Protein AF-A0A354C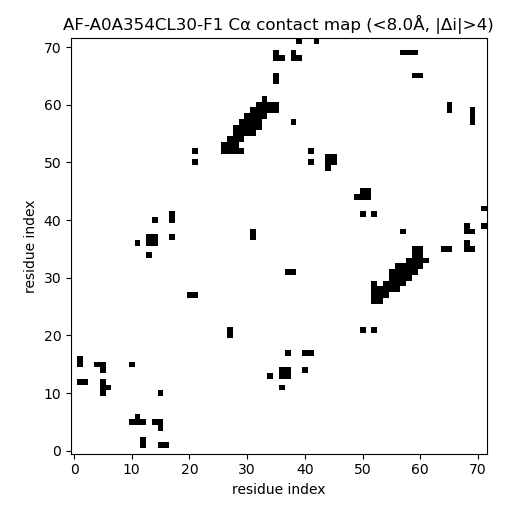L30-F1 (afdb_monomer)

pLDDT: mean 94.31, std 5.38, range [78.19, 98.5]

Mean predicted aligned error: 2.86 Å

Secondary structure (DSSP,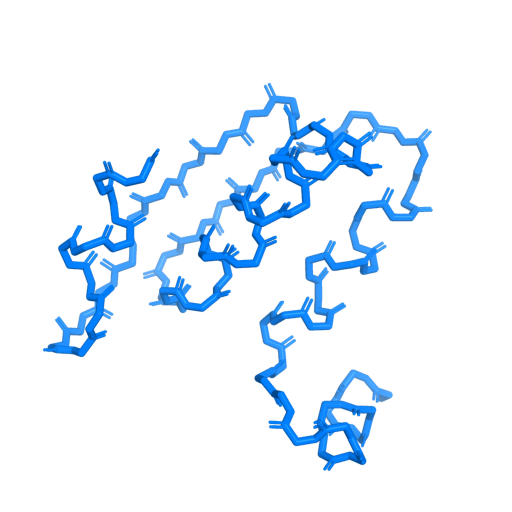 8-state):
-HHHHHHHHTS-HHHHHHHHHHTT-S--EEEESS-HHHHHHHHHHHHTTS---SEEEE---SSSSHHHHH--

Radius of gyration: 11.82 Å; Cα contacts (8 Å, |Δi|>4): 88; chains: 1; bounding box: 33×20×30 Å

Sequence (72 aa):
DVAAEAKSRGVTRATVSMERAAALHRPVIFAIGNAPTALISLHEMMQEGVFTPAFIIGVPVGFVNVEAAKEL

Nearest PDB structures (foldseek):
  3e7d-assembly1_A  TM=8.551E-01  e=2.285E-03  Brucella abortus
  1ou0-assembly1_A  TM=8.292E-01  e=3.672E-03  Thermoplasma acidophilum DSM 1728
  1f2v-assembly1_A  TM=8.738E-01  e=6.316E-03  Pseudomonas denitrificans (nom. rej.)

Foldseek 3Di:
DLVVVCVVVVHDSLLSVLVVQQVPPDAAEEEAAADLVNLVSQVVCVVVVNGDHPYYRQRHDDDPCRVVSVVD

Structure (mmCIF, N/CA/C/O backbone):
data_AF-A0A354CL30-F1
#
_entry.id   AF-A0A354CL30-F1
#
loop_
_atom_site.group_PDB
_atom_site.id
_atom_site.type_symbol
_atom_site.label_atom_id
_atom_site.label_alt_id
_atom_site.la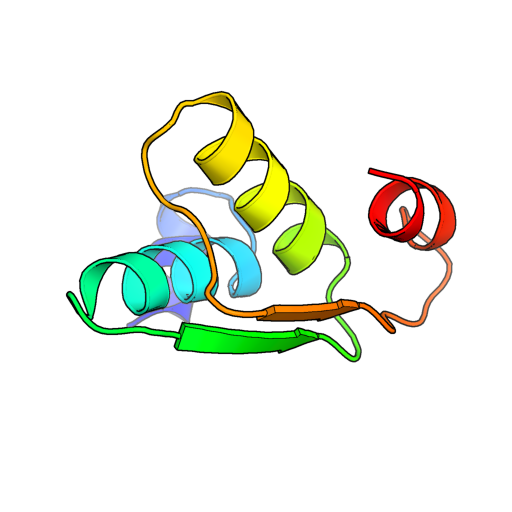bel_comp_id
_atom_site.label_asym_id
_atom_site.label_entity_id
_atom_site.label_seq_id
_atom_site.pdbx_PDB_ins_code
_atom_site.Cartn_x
_atom_site.Cartn_y
_atom_site.Cartn_z
_atom_site.occupancy
_atom_site.B_iso_or_equiv
_atom_site.auth_seq_id
_atom_site.auth_comp_id
_atom_site.auth_asym_id
_atom_site.auth_atom_id
_atom_site.pdbx_PDB_model_num
ATOM 1 N N . ASP A 1 1 ? -4.604 -10.665 -13.473 1.00 93.50 1 ASP A N 1
ATOM 2 C CA . ASP A 1 1 ? -5.425 -9.434 -13.512 1.00 93.50 1 ASP A CA 1
ATOM 3 C C . ASP A 1 1 ? -4.695 -8.225 -12.909 1.00 93.50 1 ASP A C 1
ATOM 5 O O . ASP A 1 1 ? -4.450 -7.291 -13.658 1.00 93.50 1 ASP A O 1
ATOM 9 N N . VAL A 1 2 ? -4.233 -8.257 -11.650 1.00 97.62 2 VAL A N 1
ATOM 10 C CA . VAL A 1 2 ? -3.517 -7.145 -10.974 1.00 97.62 2 VAL A CA 1
ATOM 11 C C . VAL A 1 2 ? -2.350 -6.592 -11.801 1.00 97.62 2 VAL A C 1
ATOM 13 O O . VAL A 1 2 ? -2.194 -5.386 -11.944 1.00 97.62 2 VAL A O 1
ATOM 16 N N . ALA A 1 3 ? -1.526 -7.470 -12.383 1.00 98.00 3 ALA A N 1
ATOM 17 C CA . ALA A 1 3 ? -0.388 -7.052 -13.202 1.00 98.00 3 ALA A CA 1
ATOM 18 C C . ALA A 1 3 ? -0.795 -6.351 -14.508 1.00 98.00 3 ALA A C 1
ATOM 20 O O . ALA A 1 3 ? -0.109 -5.429 -14.940 1.00 98.00 3 ALA A O 1
ATOM 21 N N . ALA A 1 4 ? -1.896 -6.784 -15.128 1.00 98.44 4 ALA A N 1
ATOM 22 C CA . ALA A 1 4 ? -2.397 -6.176 -16.356 1.00 98.44 4 ALA A CA 1
ATOM 23 C C . ALA A 1 4 ? -2.988 -4.790 -16.068 1.00 98.44 4 ALA A C 1
ATOM 25 O O . ALA A 1 4 ? -2.669 -3.839 -16.772 1.00 98.44 4 ALA A O 1
ATOM 26 N N . GLU A 1 5 ? -3.762 -4.674 -14.988 1.00 98.38 5 GLU A N 1
ATOM 27 C CA . GLU A 1 5 ? -4.349 -3.414 -14.531 1.00 98.38 5 GLU A CA 1
ATOM 28 C C . GLU A 1 5 ? -3.279 -2.393 -14.112 1.00 98.38 5 GLU A C 1
ATOM 30 O O . GLU A 1 5 ? -3.303 -1.239 -14.539 1.00 98.38 5 GLU A O 1
ATOM 35 N N . ALA A 1 6 ? -2.285 -2.829 -13.333 1.00 98.38 6 ALA A N 1
ATOM 36 C CA . ALA A 1 6 ? -1.160 -1.984 -12.943 1.00 98.38 6 ALA A CA 1
ATOM 37 C C . ALA A 1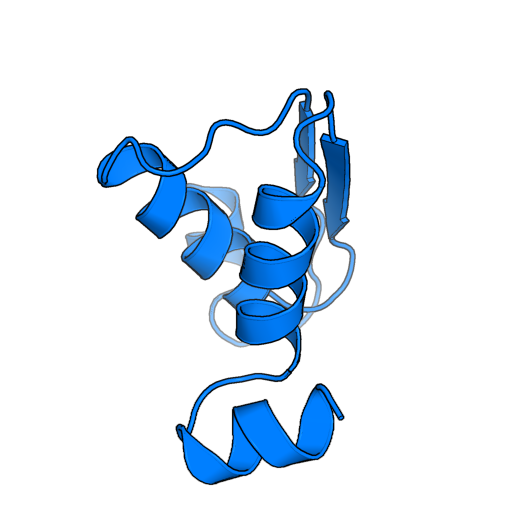 6 ? -0.417 -1.450 -14.176 1.00 98.38 6 ALA A C 1
ATOM 39 O O . ALA A 1 6 ? -0.110 -0.262 -14.258 1.00 98.38 6 ALA A O 1
ATOM 40 N N . LYS A 1 7 ? -0.200 -2.314 -15.178 1.00 98.38 7 LYS A N 1
ATOM 41 C CA . LYS A 1 7 ? 0.430 -1.929 -16.443 1.00 98.38 7 LYS A CA 1
ATOM 42 C C . LYS A 1 7 ? -0.422 -0.936 -17.236 1.00 98.38 7 LYS A C 1
ATOM 44 O O . LYS A 1 7 ? 0.137 0.029 -17.743 1.00 98.38 7 LYS A O 1
ATOM 49 N N . SER A 1 8 ? -1.738 -1.140 -17.345 1.00 98.50 8 SER A N 1
ATOM 50 C CA . SER A 1 8 ? -2.613 -0.218 -18.086 1.00 98.50 8 SER A CA 1
ATOM 51 C C . SER A 1 8 ? -2.722 1.156 -17.425 1.00 98.50 8 SER A C 1
ATOM 53 O O . SER A 1 8 ? -2.904 2.147 -18.121 1.00 98.50 8 SER A O 1
ATOM 55 N N . ARG A 1 9 ? -2.599 1.217 -16.094 1.00 97.81 9 ARG A N 1
ATOM 56 C CA . ARG A 1 9 ? -2.667 2.457 -15.305 1.00 97.81 9 ARG A CA 1
ATOM 57 C C . ARG A 1 9 ? -1.306 3.125 -15.075 1.00 97.81 9 ARG A C 1
ATOM 59 O O . ARG A 1 9 ? -1.271 4.236 -14.565 1.00 97.81 9 ARG A O 1
ATOM 66 N N . GLY A 1 10 ? -0.195 2.467 -15.414 1.00 97.50 10 GLY A N 1
ATOM 67 C CA . GLY A 1 10 ? 1.153 2.993 -15.168 1.00 97.50 10 GLY A CA 1
ATOM 68 C C . GLY A 1 10 ? 1.548 3.048 -13.686 1.00 97.50 10 GLY A C 1
ATOM 69 O O . GLY A 1 10 ? 2.429 3.818 -13.318 1.00 97.50 10 GLY A O 1
ATOM 70 N N . VAL A 1 11 ? 0.915 2.238 -12.834 1.00 97.38 11 VAL A N 1
ATOM 71 C CA . VAL A 1 11 ? 1.182 2.177 -11.386 1.00 97.38 11 VAL A CA 1
ATOM 72 C C . VAL A 1 11 ? 1.846 0.856 -11.005 1.00 97.38 11 VAL A C 1
ATOM 74 O O . VAL A 1 11 ? 1.948 -0.081 -11.802 1.00 97.38 11 VAL A O 1
ATOM 77 N N . THR A 1 12 ? 2.308 0.739 -9.760 1.00 97.44 12 THR A N 1
ATOM 78 C CA . THR A 1 12 ? 2.878 -0.527 -9.289 1.00 97.44 12 THR A CA 1
ATOM 79 C C . THR A 1 12 ? 1.789 -1.567 -9.030 1.00 97.44 12 THR A C 1
ATOM 81 O O . THR A 1 12 ? 0.666 -1.248 -8.647 1.00 97.44 12 THR A O 1
ATOM 84 N N . ARG A 1 13 ? 2.143 -2.853 -9.149 1.00 98.25 13 ARG A N 1
ATOM 85 C CA . ARG A 1 13 ? 1.263 -3.961 -8.727 1.00 98.25 13 ARG A CA 1
ATOM 86 C C . ARG A 1 13 ? 0.842 -3.844 -7.259 1.00 98.25 13 ARG A C 1
ATOM 88 O O . ARG A 1 13 ? -0.241 -4.298 -6.902 1.00 98.25 13 ARG A O 1
ATOM 95 N N . ALA A 1 14 ? 1.699 -3.251 -6.426 1.00 97.62 14 ALA A N 1
ATOM 96 C CA . ALA A 1 14 ? 1.436 -3.049 -5.011 1.00 97.62 14 ALA A CA 1
ATOM 97 C C . ALA A 1 14 ? 0.270 -2.075 -4.792 1.00 97.62 14 ALA A C 1
ATOM 99 O O . ALA A 1 14 ? -0.654 -2.432 -4.075 1.00 97.62 14 ALA A O 1
ATOM 100 N N . THR A 1 15 ? 0.258 -0.935 -5.492 1.00 97.31 15 THR A N 1
ATOM 101 C CA . THR A 1 15 ? -0.833 0.059 -5.473 1.00 97.31 15 THR A CA 1
ATOM 102 C C . THR A 1 15 ? -2.191 -0.591 -5.761 1.00 97.31 15 THR A C 1
ATOM 104 O O . THR A 1 15 ? -3.080 -0.570 -4.918 1.00 97.31 15 THR A O 1
ATOM 107 N N . VAL A 1 16 ? -2.311 -1.311 -6.884 1.00 98.31 16 VAL A N 1
ATOM 108 C CA . VAL A 1 16 ? -3.557 -2.019 -7.250 1.00 98.31 16 VAL A CA 1
ATOM 109 C C . VAL A 1 16 ? -3.955 -3.068 -6.202 1.00 98.31 16 VAL A C 1
ATOM 111 O O . VAL A 1 16 ? -5.134 -3.305 -5.950 1.00 98.31 16 VAL A O 1
ATOM 114 N N . SER A 1 17 ? -2.975 -3.718 -5.568 1.00 97.81 17 SER A N 1
ATOM 115 C CA . SER A 1 17 ? -3.253 -4.710 -4.523 1.00 97.81 17 SER A CA 1
ATOM 116 C C . SER A 1 17 ? -3.822 -4.063 -3.256 1.00 97.81 17 SER A C 1
ATOM 118 O O . SER A 1 17 ? -4.673 -4.671 -2.609 1.00 97.81 17 SER A O 1
ATOM 120 N N . MET A 1 18 ? -3.383 -2.846 -2.909 1.00 97.50 18 MET A N 1
ATOM 121 C CA . MET A 1 18 ? -3.904 -2.106 -1.755 1.00 97.50 18 MET A CA 1
ATOM 122 C C . MET A 1 18 ? -5.363 -1.698 -1.976 1.00 97.50 18 MET A C 1
ATOM 124 O O . MET A 1 18 ? -6.200 -1.958 -1.117 1.00 97.50 18 MET A O 1
ATOM 128 N N . GLU A 1 19 ? -5.689 -1.169 -3.155 1.00 96.62 19 GLU A N 1
ATOM 129 C CA . GLU A 1 19 ? -7.059 -0.778 -3.524 1.00 96.62 19 GLU A CA 1
ATOM 130 C C . GLU A 1 19 ? -8.027 -1.971 -3.487 1.00 96.62 19 GLU A C 1
ATOM 132 O O . GLU A 1 19 ? -9.128 -1.897 -2.943 1.00 96.62 19 GLU A O 1
ATOM 137 N N . ARG A 1 20 ? -7.599 -3.125 -4.011 1.00 97.25 20 ARG A N 1
ATOM 138 C CA . ARG A 1 20 ? -8.412 -4.350 -3.976 1.00 97.25 20 ARG A CA 1
ATOM 139 C C . ARG A 1 20 ? -8.620 -4.871 -2.560 1.00 97.25 20 ARG A C 1
ATOM 141 O O . ARG A 1 20 ? -9.694 -5.379 -2.254 1.00 97.25 20 ARG A O 1
ATOM 148 N N . ALA A 1 21 ? -7.608 -4.757 -1.702 1.00 96.88 21 ALA A N 1
ATOM 149 C CA . ALA A 1 21 ? -7.736 -5.123 -0.298 1.00 96.88 21 ALA A CA 1
ATOM 150 C C . ALA A 1 21 ? -8.689 -4.173 0.448 1.00 96.88 21 ALA A C 1
ATOM 152 O O . ALA A 1 21 ? -9.501 -4.641 1.246 1.00 96.88 21 ALA A O 1
ATOM 153 N N . ALA A 1 22 ? -8.654 -2.873 0.141 1.00 95.69 22 ALA A N 1
ATOM 154 C CA . ALA A 1 22 ? -9.589 -1.885 0.678 1.00 95.69 22 ALA A CA 1
ATOM 155 C C . ALA A 1 22 ? -11.054 -2.196 0.308 1.00 95.69 22 ALA A C 1
ATOM 157 O O . ALA A 1 22 ? -11.961 -2.018 1.122 1.00 95.69 22 ALA A O 1
ATOM 158 N N . ALA A 1 23 ? -11.286 -2.766 -0.878 1.00 96.12 23 ALA A N 1
ATOM 159 C CA . ALA A 1 23 ? -12.609 -3.181 -1.347 1.00 96.12 23 ALA A CA 1
ATOM 160 C C . ALA A 1 23 ? -13.165 -4.467 -0.691 1.00 96.12 23 ALA A C 1
ATOM 162 O O . ALA A 1 23 ? -14.270 -4.889 -1.019 1.00 96.12 23 ALA A O 1
ATOM 163 N N . LEU A 1 24 ? -12.450 -5.112 0.245 1.00 95.00 24 LEU A N 1
ATOM 164 C CA . LEU A 1 24 ? -12.927 -6.340 0.906 1.00 95.00 24 LEU A CA 1
ATOM 165 C C . LEU A 1 24 ? -14.024 -6.105 1.963 1.00 95.00 24 LEU A C 1
ATOM 167 O O . LEU A 1 24 ? -14.529 -7.080 2.521 1.00 95.0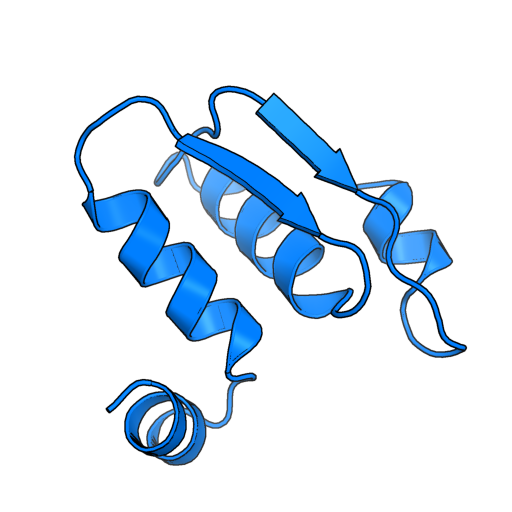0 24 LEU A O 1
ATOM 171 N N . HIS A 1 25 ? -14.368 -4.845 2.262 1.00 88.44 25 HIS A N 1
ATOM 172 C CA . HIS A 1 25 ? -15.425 -4.436 3.206 1.00 88.44 25 HIS A CA 1
ATOM 173 C C . HIS A 1 25 ? -15.380 -5.158 4.565 1.00 88.44 25 HIS A C 1
ATOM 175 O O . HIS A 1 25 ? -16.402 -5.494 5.162 1.00 88.44 25 HIS A O 1
ATOM 181 N N . ARG A 1 26 ? -14.167 -5.409 5.061 1.00 95.19 26 ARG A N 1
ATOM 182 C CA . ARG A 1 26 ? -13.890 -6.043 6.353 1.00 95.19 26 ARG A CA 1
ATOM 183 C C . ARG A 1 26 ? -12.615 -5.447 6.947 1.00 95.19 26 ARG A C 1
ATOM 185 O O . ARG A 1 26 ? -11.829 -4.881 6.190 1.00 95.19 26 ARG A O 1
ATOM 192 N N . PRO A 1 27 ? -12.358 -5.594 8.257 1.00 96.06 27 PRO A N 1
ATOM 193 C CA . PRO A 1 27 ? -11.071 -5.212 8.828 1.00 96.06 27 PRO A CA 1
ATOM 194 C C . PRO A 1 27 ? -9.921 -5.929 8.105 1.00 96.06 27 PRO A C 1
ATOM 196 O O . PRO A 1 27 ? -9.937 -7.155 7.970 1.00 96.06 27 PRO A O 1
ATOM 199 N N . VAL A 1 28 ? -8.930 -5.171 7.631 1.00 97.69 28 VAL A N 1
ATOM 200 C CA . VAL A 1 28 ? -7.747 -5.709 6.941 1.00 97.69 28 VAL A CA 1
ATOM 201 C C . VAL A 1 28 ? -6.486 -5.260 7.663 1.00 97.69 28 VAL A C 1
ATOM 203 O O . VAL A 1 28 ? -6.306 -4.073 7.935 1.00 97.69 28 VAL A O 1
ATOM 206 N N . ILE A 1 29 ? -5.610 -6.220 7.947 1.00 97.88 29 ILE A N 1
ATOM 207 C CA . ILE A 1 29 ? -4.253 -5.975 8.433 1.00 97.88 29 ILE A CA 1
ATOM 208 C C . ILE A 1 29 ? -3.296 -6.119 7.252 1.00 97.88 29 ILE A C 1
ATOM 210 O O . ILE A 1 29 ? -3.351 -7.117 6.532 1.00 97.88 29 ILE A O 1
ATOM 214 N N . PHE A 1 30 ? -2.409 -5.143 7.068 1.00 97.88 30 PHE A N 1
ATOM 215 C CA . PHE A 1 30 ? -1.401 -5.163 6.009 1.00 97.88 30 PHE A CA 1
ATOM 216 C C . PHE A 1 30 ? -0.032 -5.506 6.584 1.00 97.88 30 PHE A C 1
ATOM 218 O O . PHE A 1 30 ? 0.410 -4.892 7.549 1.00 97.88 30 PHE A O 1
ATOM 225 N N . ALA A 1 31 ? 0.662 -6.457 5.961 1.00 97.50 31 ALA A N 1
ATOM 226 C CA . ALA A 1 31 ? 2.059 -6.763 6.247 1.00 97.50 31 ALA A CA 1
ATOM 227 C C . ALA A 1 31 ? 2.899 -6.478 4.998 1.00 97.50 31 ALA A C 1
ATOM 229 O O . ALA A 1 31 ? 2.840 -7.213 4.011 1.00 97.50 31 ALA A O 1
ATOM 230 N N . ILE A 1 32 ? 3.656 -5.382 5.025 1.00 97.00 32 ILE A N 1
ATOM 231 C CA . ILE A 1 32 ? 4.397 -4.859 3.876 1.00 97.00 32 ILE A CA 1
ATOM 232 C C . ILE A 1 32 ? 5.891 -4.975 4.165 1.00 97.00 32 ILE A C 1
ATOM 234 O O . ILE A 1 32 ? 6.475 -4.133 4.840 1.00 97.00 32 ILE A O 1
ATOM 238 N N . GLY A 1 33 ? 6.512 -6.031 3.636 1.00 95.19 33 GLY A N 1
ATOM 239 C CA . GLY A 1 33 ? 7.941 -6.311 3.834 1.00 95.19 33 GLY A CA 1
ATOM 240 C C . GLY A 1 33 ? 8.861 -5.900 2.684 1.00 95.19 33 GLY A C 1
ATOM 241 O O . GLY A 1 33 ? 10.072 -6.018 2.803 1.00 95.19 33 GLY A O 1
ATOM 242 N N . ASN A 1 34 ? 8.314 -5.447 1.554 1.00 93.81 34 ASN A N 1
ATOM 243 C CA . ASN A 1 34 ? 9.123 -5.143 0.371 1.00 93.81 34 ASN A CA 1
ATOM 244 C C . ASN A 1 34 ? 8.753 -3.802 -0.255 1.00 93.81 34 ASN A C 1
ATOM 246 O O . ASN A 1 34 ? 9.567 -2.895 -0.260 1.00 93.81 34 ASN A O 1
ATOM 250 N N . ALA A 1 35 ? 7.529 -3.665 -0.770 1.00 94.56 35 ALA A N 1
ATOM 251 C CA . ALA A 1 35 ? 7.174 -2.560 -1.654 1.00 94.56 35 ALA A CA 1
ATOM 252 C C . ALA A 1 35 ? 6.870 -1.258 -0.886 1.00 94.56 35 ALA A C 1
ATOM 254 O O . ALA A 1 35 ? 5.799 -1.169 -0.282 1.00 94.56 35 ALA A O 1
ATOM 255 N N . PRO A 1 36 ? 7.717 -0.211 -0.970 1.00 94.38 36 PRO A N 1
ATOM 256 C CA . PRO A 1 36 ? 7.434 1.071 -0.318 1.00 94.38 36 PRO A CA 1
ATOM 257 C C . PRO A 1 36 ? 6.198 1.755 -0.915 1.00 94.38 36 PRO A C 1
ATOM 259 O O . PRO A 1 36 ? 5.434 2.401 -0.208 1.00 94.38 36 PRO A O 1
ATOM 262 N N . THR A 1 37 ? 5.929 1.529 -2.205 1.00 95.69 37 THR A N 1
ATOM 263 C CA . THR A 1 37 ? 4.734 2.047 -2.889 1.00 95.69 37 THR A CA 1
ATOM 264 C C . THR A 1 37 ? 3.421 1.498 -2.334 1.00 95.69 37 THR A C 1
ATOM 266 O O . THR A 1 37 ? 2.384 2.118 -2.541 1.00 95.69 37 THR A O 1
ATOM 269 N N . ALA A 1 38 ? 3.441 0.369 -1.614 1.00 97.12 38 ALA A N 1
ATOM 270 C CA . ALA A 1 38 ? 2.267 -0.099 -0.881 1.00 97.12 38 ALA A CA 1
ATOM 271 C C . ALA A 1 38 ? 1.951 0.821 0.307 1.00 97.12 38 ALA A C 1
ATOM 273 O O . ALA A 1 38 ? 0.795 1.180 0.492 1.00 97.12 38 ALA A O 1
ATOM 274 N N . LEU A 1 39 ? 2.968 1.227 1.079 1.00 96.50 39 LEU A N 1
ATOM 275 C CA . LEU A 1 39 ? 2.782 2.142 2.210 1.00 96.50 39 LEU A CA 1
ATOM 276 C C . LEU A 1 39 ? 2.338 3.523 1.737 1.00 96.50 39 LEU A C 1
ATOM 278 O O . LEU A 1 39 ? 1.389 4.061 2.291 1.00 96.50 39 LEU A O 1
ATOM 282 N N . ILE A 1 40 ? 2.954 4.038 0.667 1.00 95.38 40 ILE A N 1
ATOM 283 C CA . ILE A 1 40 ? 2.557 5.314 0.053 1.00 95.38 40 ILE A CA 1
ATOM 284 C C . ILE A 1 40 ? 1.080 5.265 -0.365 1.00 95.38 40 ILE A C 1
ATOM 286 O O . ILE A 1 40 ? 0.301 6.116 0.043 1.00 95.38 40 ILE A O 1
ATOM 290 N N . SER A 1 41 ? 0.670 4.216 -1.086 1.00 96.75 41 SER A N 1
ATOM 291 C CA . SER A 1 41 ? -0.720 4.057 -1.534 1.00 96.75 41 SER A CA 1
ATOM 292 C C . SER A 1 41 ? -1.716 3.914 -0.377 1.00 96.75 41 SER A C 1
ATOM 294 O O . SER A 1 41 ? -2.816 4.456 -0.450 1.00 96.75 41 SER A O 1
ATOM 296 N N . LEU A 1 42 ? -1.358 3.198 0.698 1.00 96.94 42 LEU A N 1
ATOM 297 C CA . LEU A 1 42 ? -2.204 3.121 1.893 1.00 96.94 42 LEU A CA 1
ATOM 298 C C . LEU A 1 42 ? -2.333 4.485 2.576 1.00 96.94 42 LEU A C 1
ATOM 300 O O . LEU A 1 42 ? -3.439 4.858 2.953 1.00 96.94 42 LEU A O 1
ATOM 304 N N . HIS A 1 43 ? -1.229 5.220 2.712 1.00 96.75 43 HIS A N 1
ATOM 305 C CA . HIS A 1 43 ? -1.231 6.547 3.317 1.00 96.75 43 HIS A CA 1
ATOM 306 C C . HIS A 1 43 ? -2.096 7.530 2.514 1.00 96.75 43 HIS A C 1
ATOM 308 O O . HIS A 1 43 ? -2.918 8.223 3.104 1.00 96.75 43 HIS A O 1
ATOM 314 N N . GLU A 1 44 ? -1.991 7.537 1.181 1.00 96.81 44 GLU A N 1
ATOM 315 C CA . GLU A 1 44 ? -2.843 8.350 0.297 1.00 96.81 44 GLU A CA 1
ATOM 316 C C . GLU A 1 44 ? -4.335 8.045 0.512 1.00 96.81 44 GLU A C 1
ATOM 318 O O . GLU A 1 44 ? -5.112 8.951 0.809 1.00 96.81 44 GLU A O 1
ATOM 323 N N . MET A 1 45 ? -4.735 6.766 0.489 1.00 96.62 45 MET A N 1
ATOM 324 C CA . MET A 1 45 ? -6.132 6.379 0.743 1.00 96.62 45 MET A CA 1
ATOM 325 C C . MET A 1 45 ? -6.617 6.754 2.153 1.00 96.62 45 MET A C 1
ATOM 327 O O . MET A 1 45 ? -7.804 7.036 2.337 1.00 96.62 45 MET A O 1
ATOM 331 N N . MET A 1 46 ? -5.723 6.750 3.149 1.00 96.31 46 MET A N 1
ATOM 332 C CA . MET A 1 46 ? -6.031 7.191 4.512 1.00 96.31 46 MET A CA 1
ATOM 333 C C . MET A 1 46 ? -6.235 8.709 4.583 1.00 96.31 46 MET A C 1
ATOM 335 O O . MET A 1 46 ? -7.186 9.149 5.225 1.00 96.31 46 MET A O 1
ATOM 339 N N . GLN A 1 47 ? -5.397 9.501 3.905 1.00 97.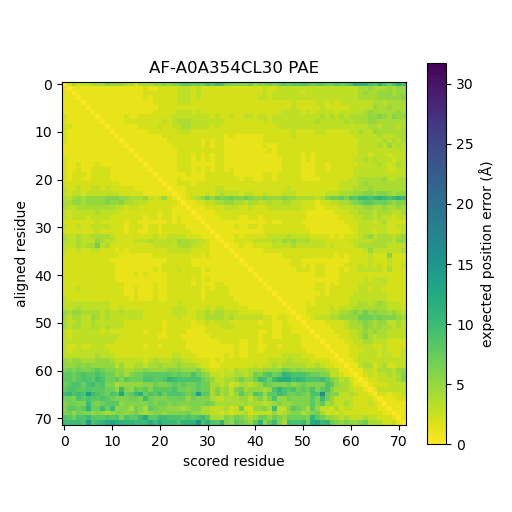06 47 GLN A N 1
ATOM 340 C CA . GLN A 1 47 ? -5.539 10.962 3.828 1.00 97.06 47 GLN A CA 1
ATOM 341 C C . GLN A 1 47 ? -6.815 11.378 3.085 1.00 97.06 47 GLN A C 1
ATOM 343 O O . GLN A 1 47 ? -7.493 12.318 3.493 1.00 97.06 47 GLN A O 1
ATOM 348 N N . GLU A 1 48 ? -7.180 10.650 2.030 1.00 97.06 48 GLU A N 1
ATOM 349 C CA . GLU A 1 48 ? -8.414 10.877 1.269 1.00 97.06 48 GLU A CA 1
ATOM 350 C C . GLU A 1 48 ? -9.679 10.389 2.001 1.00 97.06 48 GLU A C 1
ATOM 352 O O 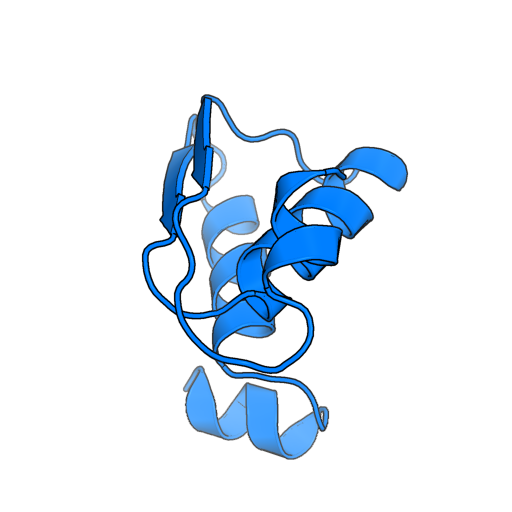. GLU A 1 48 ? -10.797 10.650 1.555 1.00 97.06 48 GLU A O 1
ATOM 357 N N . GLY A 1 49 ? -9.532 9.667 3.119 1.00 95.44 49 GLY A N 1
ATOM 358 C CA . GLY A 1 49 ? -10.650 9.091 3.871 1.00 95.44 49 GLY A CA 1
ATOM 359 C C . GLY A 1 49 ? -11.351 7.927 3.160 1.00 95.44 49 GLY A C 1
ATOM 360 O O . GLY A 1 49 ? -12.440 7.522 3.567 1.00 95.44 49 GLY A O 1
ATOM 361 N N . VAL A 1 50 ? -10.741 7.378 2.106 1.00 95.25 50 VAL A N 1
ATOM 362 C CA . VAL A 1 50 ? -11.296 6.282 1.295 1.00 95.25 50 VAL A CA 1
ATOM 363 C C . VAL A 1 50 ? -11.196 4.951 2.035 1.00 95.25 50 VAL A C 1
ATOM 365 O O . VAL A 1 50 ? -12.083 4.102 1.921 1.00 95.25 50 VAL A O 1
ATOM 368 N N . PHE A 1 51 ? -10.120 4.748 2.799 1.00 96.31 51 PHE A N 1
ATOM 369 C CA . PHE A 1 51 ? -9.898 3.502 3.519 1.00 96.31 51 PHE A CA 1
ATOM 370 C C . PHE A 1 51 ? -8.995 3.685 4.740 1.00 96.31 51 PHE A C 1
ATOM 372 O O . PHE A 1 51 ? -7.980 4.374 4.688 1.00 96.31 51 PHE A O 1
ATOM 379 N N . THR A 1 52 ? -9.327 3.001 5.837 1.00 96.25 52 THR A N 1
ATOM 380 C CA . THR A 1 52 ? -8.491 2.942 7.041 1.00 96.25 52 THR A CA 1
ATOM 381 C C . THR A 1 52 ? -8.180 1.480 7.370 1.00 96.25 52 THR A C 1
ATOM 383 O O . THR A 1 52 ? -9.093 0.728 7.723 1.00 96.25 52 THR A O 1
ATOM 386 N N . PRO A 1 53 ? -6.910 1.050 7.255 1.00 96.94 53 PRO A N 1
ATOM 387 C CA . PRO A 1 53 ? -6.484 -0.280 7.674 1.00 96.94 53 PRO A CA 1
ATOM 388 C C . PRO A 1 53 ? -6.762 -0.531 9.157 1.00 96.94 53 PRO A C 1
ATOM 390 O O . PRO A 1 53 ? -6.656 0.375 9.978 1.00 96.94 53 PRO A O 1
ATOM 393 N N . ALA A 1 54 ? -7.034 -1.785 9.523 1.00 98.06 54 ALA A N 1
ATOM 394 C CA . ALA A 1 54 ? -7.153 -2.161 10.931 1.00 98.06 54 ALA A CA 1
ATOM 395 C C . ALA A 1 54 ? -5.794 -2.098 11.646 1.00 98.06 54 ALA A C 1
ATOM 397 O O . ALA A 1 54 ? -5.723 -1.7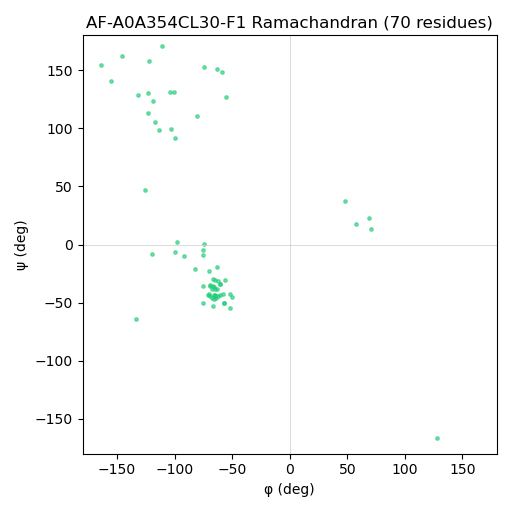60 12.824 1.00 98.06 54 ALA A O 1
ATOM 398 N N . PHE A 1 55 ? -4.720 -2.449 10.931 1.00 97.88 55 PHE A N 1
ATOM 399 C CA . PHE A 1 55 ? -3.340 -2.355 11.396 1.00 97.88 55 PHE A CA 1
ATOM 400 C C . PHE A 1 55 ? -2.366 -2.463 10.212 1.00 97.88 55 PHE A C 1
ATOM 402 O O . PHE A 1 55 ? -2.693 -3.080 9.192 1.00 97.88 55 PHE A O 1
ATOM 409 N N . ILE A 1 56 ? -1.162 -1.902 10.348 1.00 97.62 56 ILE A N 1
ATOM 410 C CA . ILE A 1 56 ? -0.109 -1.958 9.326 1.00 97.62 56 ILE A CA 1
ATOM 411 C C . ILE A 1 56 ? 1.211 -2.379 9.978 1.00 97.62 56 ILE A C 1
ATOM 413 O O . ILE A 1 56 ? 1.664 -1.768 10.939 1.00 97.62 56 ILE A O 1
ATOM 417 N N . ILE A 1 57 ? 1.859 -3.394 9.409 1.00 97.25 57 ILE A N 1
ATOM 418 C CA . ILE A 1 57 ? 3.262 -3.733 9.658 1.00 97.25 57 ILE A CA 1
ATOM 419 C C . ILE A 1 57 ? 4.062 -3.244 8.448 1.00 97.25 57 ILE A C 1
ATOM 421 O O . ILE A 1 57 ? 4.074 -3.894 7.400 1.00 97.25 57 ILE A O 1
ATOM 425 N N . GLY A 1 58 ? 4.699 -2.079 8.581 1.00 95.56 58 GLY A N 1
ATOM 426 C CA . GLY A 1 58 ? 5.490 -1.437 7.530 1.00 95.56 58 GLY A CA 1
ATOM 427 C C . GLY A 1 58 ? 6.986 -1.676 7.708 1.00 95.56 58 GLY A C 1
ATOM 428 O O . GLY A 1 58 ? 7.670 -0.900 8.365 1.00 95.56 58 GLY A O 1
ATOM 429 N N . VAL A 1 59 ? 7.512 -2.736 7.095 1.00 94.94 59 VAL A N 1
ATOM 430 C CA . VAL A 1 59 ? 8.947 -3.069 7.118 1.00 94.94 59 VAL A CA 1
ATOM 431 C C . VAL A 1 59 ? 9.539 -3.243 5.709 1.00 94.94 59 VAL A C 1
ATOM 433 O O . VAL A 1 59 ? 10.242 -4.223 5.469 1.00 94.94 59 VAL A O 1
ATOM 436 N N . PRO A 1 60 ? 9.287 -2.326 4.745 1.00 89.94 60 PRO A N 1
ATOM 437 C CA . PRO A 1 60 ? 9.865 -2.448 3.413 1.00 89.94 60 PRO A CA 1
ATOM 438 C C . PRO A 1 60 ? 11.394 -2.353 3.454 1.00 89.94 60 PRO A C 1
ATOM 440 O O . PRO A 1 60 ? 11.983 -1.693 4.319 1.00 89.94 60 PRO A O 1
ATOM 443 N N . VAL A 1 61 ? 12.032 -3.008 2.490 1.00 88.75 61 VAL A N 1
ATOM 444 C CA . VAL A 1 61 ? 13.487 -3.047 2.313 1.00 88.75 61 VAL A CA 1
ATOM 445 C C . VAL A 1 61 ? 13.860 -2.520 0.932 1.00 88.75 61 VAL A C 1
ATOM 447 O O . VAL A 1 61 ? 13.044 -2.522 0.014 1.00 88.75 61 VAL A O 1
ATOM 450 N N . GLY A 1 62 ? 15.103 -2.071 0.778 1.00 86.44 62 GLY A N 1
ATOM 451 C CA . GLY A 1 62 ? 15.618 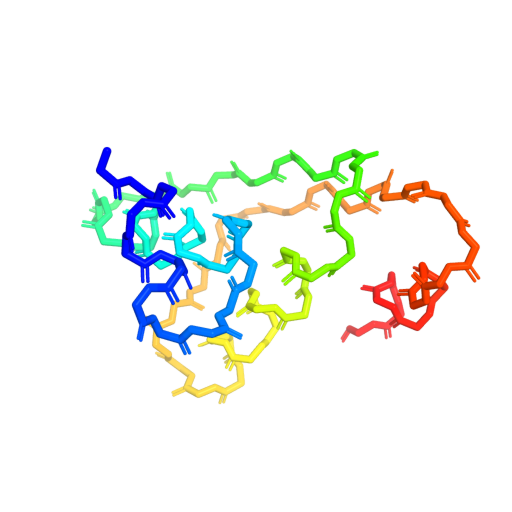-1.515 -0.472 1.00 86.44 62 GLY A CA 1
ATOM 452 C C . GLY A 1 62 ? 16.265 -0.149 -0.275 1.00 86.44 62 GLY A C 1
ATOM 453 O O . GLY A 1 62 ? 16.532 0.265 0.849 1.00 86.44 62 GLY A O 1
ATOM 454 N N . PHE A 1 63 ? 16.511 0.541 -1.386 1.00 85.50 63 PHE A N 1
ATOM 455 C CA . PHE A 1 63 ? 17.304 1.777 -1.411 1.00 85.50 63 PHE A CA 1
ATOM 456 C C . PHE A 1 63 ? 16.534 2.998 -1.928 1.00 85.50 63 PHE A C 1
ATOM 458 O O . PHE A 1 63 ? 17.036 4.112 -1.861 1.00 85.50 63 PHE A O 1
ATOM 465 N N . VAL A 1 64 ? 15.322 2.806 -2.456 1.00 80.56 64 VAL A N 1
ATOM 466 C CA . VAL A 1 64 ? 14.508 3.874 -3.055 1.00 80.56 64 VAL A CA 1
ATOM 467 C C . VAL A 1 64 ? 13.210 4.003 -2.270 1.00 80.56 64 VAL A C 1
ATOM 469 O O . VAL A 1 64 ? 12.477 3.025 -2.139 1.00 80.56 64 VAL A O 1
ATOM 472 N N . ASN A 1 65 ? 12.929 5.205 -1.762 1.00 78.19 65 ASN A N 1
ATOM 473 C CA . ASN A 1 65 ? 11.709 5.565 -1.025 1.00 78.19 65 ASN A CA 1
ATOM 474 C C . ASN A 1 65 ? 11.417 4.724 0.234 1.00 78.19 65 ASN A C 1
ATOM 476 O O . ASN A 1 65 ? 10.286 4.716 0.703 1.00 78.19 65 ASN A O 1
ATOM 480 N N . VAL A 1 66 ? 12.397 4.003 0.789 1.00 79.00 66 VAL A N 1
ATOM 481 C CA . VAL A 1 66 ? 12.167 3.099 1.931 1.00 79.00 66 VAL A CA 1
ATOM 482 C C . VAL A 1 66 ? 11.987 3.850 3.245 1.00 79.00 66 VAL A C 1
ATOM 484 O O . VAL A 1 66 ? 11.030 3.570 3.958 1.00 79.00 66 VAL A O 1
ATOM 487 N N . GLU A 1 67 ? 12.897 4.765 3.577 1.00 83.25 67 GLU A N 1
ATOM 488 C CA . GLU A 1 67 ? 12.836 5.527 4.835 1.00 83.25 67 GLU A CA 1
ATOM 489 C C . GLU A 1 67 ? 11.629 6.456 4.841 1.00 83.25 67 GLU A C 1
ATOM 491 O O . GLU A 1 67 ? 10.765 6.317 5.700 1.00 83.25 67 GLU A O 1
ATOM 496 N N . ALA A 1 68 ? 11.494 7.276 3.794 1.00 81.25 68 ALA A N 1
ATOM 497 C CA . ALA A 1 68 ? 10.354 8.172 3.633 1.00 81.25 68 ALA A CA 1
ATOM 498 C C . ALA A 1 68 ? 9.013 7.436 3.764 1.00 81.25 68 ALA A C 1
ATOM 500 O O . ALA A 1 68 ? 8.129 7.923 4.450 1.00 81.25 68 ALA A O 1
ATOM 501 N N . ALA A 1 69 ? 8.864 6.240 3.177 1.00 83.38 69 ALA A N 1
ATOM 502 C CA . ALA A 1 69 ? 7.615 5.484 3.265 1.00 83.38 69 ALA A CA 1
ATOM 503 C C . ALA A 1 69 ? 7.316 4.909 4.662 1.00 83.38 69 ALA A C 1
ATOM 505 O O . ALA A 1 69 ? 6.162 4.598 4.939 1.00 83.38 69 ALA A O 1
ATOM 506 N N . LYS A 1 70 ? 8.328 4.717 5.518 1.00 82.25 70 LYS A N 1
ATOM 507 C CA . LYS A 1 70 ? 8.143 4.257 6.907 1.00 82.25 70 LYS A CA 1
ATOM 508 C C . LYS A 1 70 ? 7.776 5.396 7.862 1.00 82.25 70 LYS A C 1
ATOM 510 O O . LYS A 1 70 ? 7.253 5.108 8.931 1.00 82.25 70 LYS A O 1
ATOM 515 N N . GLU A 1 71 ? 8.079 6.639 7.494 1.00 86.19 71 GLU A N 1
ATOM 516 C CA . GLU A 1 71 ? 7.881 7.840 8.321 1.00 86.19 71 GLU A CA 1
ATOM 517 C C . GLU A 1 71 ? 6.591 8.619 7.992 1.00 86.19 71 GLU A C 1
ATOM 519 O O . GLU A 1 71 ? 6.348 9.667 8.589 1.00 86.19 71 GLU A O 1
ATOM 524 N N . LEU A 1 72 ? 5.780 8.114 7.052 1.00 83.62 72 LEU A N 1
ATOM 525 C CA . LEU A 1 72 ? 4.444 8.628 6.707 1.00 83.62 72 LEU A CA 1
ATOM 526 C C . LEU A 1 72 ? 3.420 8.391 7.826 1.00 83.62 72 LEU A C 1
ATOM 528 O O . LEU A 1 72 ? 2.550 9.273 8.006 1.00 83.62 72 LEU A O 1
#

Solvent-accessible surface area (backbone atoms only — not comparable to full-atom values): 4252 Å² total; per-residue (Å²): 106,60,65,58,53,14,60,77,69,75,50,52,52,48,37,52,51,51,57,58,54,60,69,63,82,60,90,42,72,47,79,37,62,44,59,32,58,35,45,46,45,50,50,51,34,42,75,72,68,77,40,79,69,70,44,77,47,76,54,42,58,77,89,70,60,31,68,67,38,66,72,111